Protein AF-A0A0F9CNA9-F1 (afdb_monomer)

Radius of gyration: 14.1 Å; Cα contacts (8 Å, |Δi|>4): 59; chains: 1; bounding box: 34×24×37 Å

Secondary structure (DSSP, 8-state):
--PPPEEEEEEPPPHHHHHHHTS--PEEEEEEHHHHHHTTS--HHHHHHHTTTPPP----------

Solvent-accessible surface area (backbone atoms only — not comparable t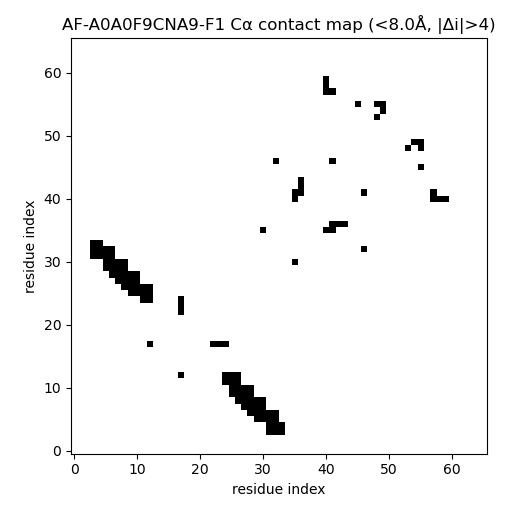o full-atom values): 4440 Å² total; per-residue (Å²): 132,85,78,84,53,74,41,82,40,82,37,82,56,56,71,72,57,36,65,73,68,74,51,99,58,72,39,79,42,82,42,49,52,68,57,39,43,75,70,65,70,44,55,73,68,56,54,57,45,46,76,70,71,50,89,80,88,75,89,74,82,82,77,80,82,126

Sequence (66 aa):
MINEEYLIMSVEPSKRLSELCGSPYLVEKRVAASELLKAGHINESDIAEMRTGKQICIQIPVVNEG

Mean predicted aligned error: 8.3 Å

pLDDT: mean 74.97, std 11.79, rang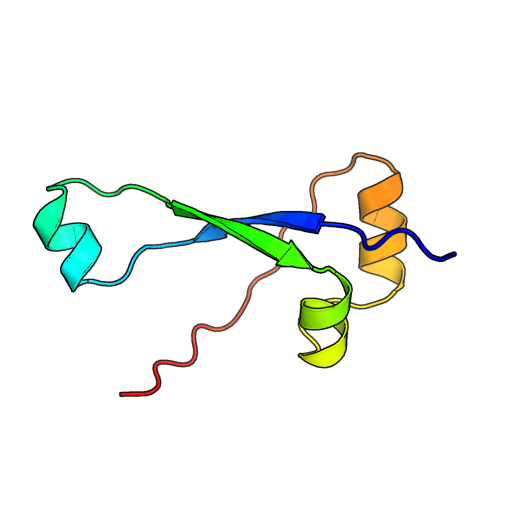e [37.94, 88.12]

Organism: NCBI:txid412755

Foldseek 3Di:
DPDFDKDWDFAFDPPVVCVVVVDRGTDIDIDTPVVCCVVVQDDVVVVVVVVVVDDDDTDDPDDPPD

Structure (mmCIF, N/CA/C/O backbone):
data_AF-A0A0F9CNA9-F1
#
_entry.id   AF-A0A0F9CNA9-F1
#
loop_
_atom_site.group_PDB
_atom_site.id
_atom_site.type_symbol
_atom_site.label_atom_id
_atom_site.label_alt_id
_atom_site.label_comp_id
_atom_site.label_asym_id
_atom_site.label_entity_id
_atom_site.label_seq_id
_atom_site.pdbx_PDB_ins_code
_atom_site.Cartn_x
_atom_site.Cartn_y
_atom_site.Cartn_z
_atom_site.occupancy
_atom_site.B_iso_or_equiv
_atom_site.auth_seq_id
_atom_site.auth_comp_id
_atom_site.auth_asym_id
_atom_site.auth_atom_id
_atom_site.pdbx_PDB_model_num
ATOM 1 N N . MET A 1 1 ? -16.755 16.280 9.672 1.00 42.72 1 MET A N 1
ATOM 2 C CA . MET A 1 1 ? -15.973 16.100 8.431 1.00 42.72 1 MET A CA 1
ATOM 3 C C . MET A 1 1 ? -15.009 14.964 8.690 1.00 42.72 1 MET A C 1
ATOM 5 O O . MET A 1 1 ? -14.260 15.061 9.652 1.00 42.72 1 MET A O 1
ATOM 9 N N . ILE A 1 2 ? -15.101 13.864 7.946 1.00 48.50 2 ILE A N 1
ATOM 10 C CA . ILE A 1 2 ? -14.108 12.788 8.043 1.00 48.50 2 ILE A CA 1
ATOM 11 C C . ILE A 1 2 ? -12.913 13.269 7.220 1.00 48.50 2 ILE A C 1
ATOM 13 O O . ILE A 1 2 ? -13.064 13.504 6.024 1.00 48.50 2 ILE A O 1
ATOM 17 N N . ASN A 1 3 ? -11.776 13.513 7.871 1.00 60.50 3 ASN A N 1
ATOM 18 C CA . ASN A 1 3 ? -10.535 13.792 7.158 1.00 60.50 3 ASN A CA 1
ATOM 19 C C . ASN A 1 3 ? -10.151 12.527 6.393 1.00 60.50 3 ASN A C 1
ATOM 21 O O . ASN A 1 3 ? -10.092 11.449 6.981 1.00 60.50 3 ASN A O 1
ATOM 25 N N . GLU A 1 4 ? -9.945 12.652 5.087 1.00 73.88 4 GLU A N 1
ATOM 26 C CA . GLU A 1 4 ? -9.513 11.531 4.262 1.00 73.88 4 GLU A CA 1
ATOM 27 C C . GLU A 1 4 ? -8.072 11.157 4.629 1.00 73.88 4 GLU A C 1
ATOM 29 O O . GLU A 1 4 ? -7.173 12.000 4.614 1.00 73.88 4 GLU A O 1
ATOM 34 N N . GLU A 1 5 ? -7.870 9.902 5.031 1.00 79.44 5 GLU A N 1
ATOM 35 C CA . GLU A 1 5 ? -6.569 9.379 5.448 1.00 79.44 5 GLU A CA 1
ATOM 36 C C . GLU A 1 5 ? -5.793 8.892 4.219 1.00 79.44 5 GLU A C 1
ATOM 38 O O . GLU A 1 5 ? -6.290 8.073 3.441 1.00 79.44 5 GLU A O 1
ATOM 43 N N . TYR A 1 6 ? -4.573 9.405 4.042 1.00 80.81 6 TYR A N 1
ATOM 44 C CA . TYR A 1 6 ? -3.694 9.059 2.925 1.00 80.81 6 TYR A CA 1
ATOM 45 C C . TYR A 1 6 ? -2.583 8.116 3.368 1.00 80.81 6 TYR A C 1
ATOM 47 O O . TYR A 1 6 ? -1.981 8.290 4.427 1.00 80.81 6 TYR A O 1
ATOM 55 N N . LEU A 1 7 ? -2.278 7.158 2.501 1.00 79.12 7 LEU A N 1
ATOM 56 C CA . LEU A 1 7 ? -1.260 6.138 2.686 1.00 79.12 7 LEU A CA 1
ATOM 57 C C . LEU A 1 7 ? -0.166 6.321 1.646 1.00 79.12 7 LEU A C 1
ATOM 59 O O . LEU A 1 7 ? -0.452 6.586 0.478 1.00 79.12 7 LEU A O 1
ATOM 63 N N . ILE A 1 8 ? 1.085 6.190 2.081 1.00 80.31 8 ILE A N 1
ATOM 64 C CA . ILE A 1 8 ? 2.245 6.182 1.192 1.00 80.31 8 ILE A CA 1
ATOM 65 C C . ILE A 1 8 ? 2.597 4.724 0.927 1.00 80.31 8 ILE A C 1
ATOM 67 O O . ILE A 1 8 ? 2.918 3.975 1.846 1.00 80.31 8 ILE A O 1
ATOM 71 N N . MET A 1 9 ? 2.509 4.328 -0.336 1.00 77.25 9 MET A N 1
ATOM 72 C CA . MET A 1 9 ? 2.844 2.992 -0.802 1.00 77.25 9 MET A CA 1
ATOM 73 C C . MET A 1 9 ? 4.115 3.040 -1.636 1.00 77.25 9 MET A C 1
ATOM 75 O O . MET A 1 9 ? 4.183 3.813 -2.588 1.00 77.25 9 MET A O 1
ATOM 79 N N . SER A 1 10 ? 5.081 2.178 -1.332 1.00 77.25 10 SER A N 1
ATOM 80 C CA . SER A 1 10 ? 6.216 1.925 -2.220 1.00 77.25 10 SER A CA 1
ATOM 81 C C . SER A 1 10 ? 5.812 0.871 -3.245 1.00 77.25 10 SER A C 1
ATOM 83 O O . SER A 1 10 ? 5.442 -0.242 -2.876 1.00 77.25 10 SER A O 1
ATOM 85 N N . VAL A 1 11 ? 5.857 1.223 -4.524 1.00 77.50 11 VAL A N 1
ATOM 86 C CA . 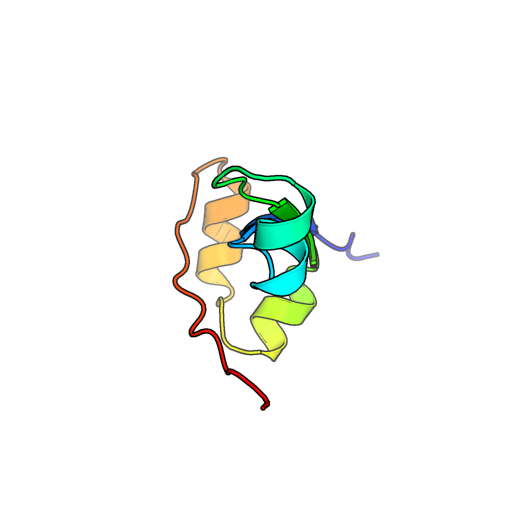VAL A 1 11 ? 5.396 0.380 -5.632 1.00 77.50 11 VAL A CA 1
ATOM 87 C C . VAL A 1 11 ? 6.537 0.170 -6.615 1.00 77.50 11 VAL A C 1
ATOM 89 O O . VAL A 1 11 ? 7.351 1.070 -6.832 1.00 77.50 11 VAL A O 1
ATOM 92 N N . GLU A 1 12 ? 6.586 -1.001 -7.240 1.00 76.81 12 GLU A N 1
ATOM 93 C CA . GLU A 1 12 ? 7.437 -1.182 -8.410 1.00 76.81 12 GLU A CA 1
ATOM 94 C C . GLU A 1 12 ? 6.893 -0.331 -9.571 1.00 76.81 12 GLU A C 1
ATOM 96 O O . GLU A 1 12 ? 5.692 -0.366 -9.862 1.00 76.81 12 GLU A O 1
ATOM 101 N N . PRO A 1 13 ? 7.739 0.481 -10.223 1.00 74.81 13 PRO A N 1
ATOM 102 C CA . PRO A 1 13 ? 7.327 1.272 -11.367 1.00 74.81 13 PRO A CA 1
ATOM 103 C C . PRO A 1 13 ? 7.020 0.383 -12.575 1.00 74.81 13 PRO A C 1
ATOM 105 O O . PRO A 1 13 ? 7.458 -0.763 -12.671 1.00 74.81 13 PRO A O 1
ATOM 108 N N . SER A 1 14 ? 6.302 0.940 -13.553 1.00 76.56 14 SER A N 1
ATOM 109 C CA . SER A 1 14 ? 6.100 0.248 -14.826 1.00 76.56 14 SER A CA 1
ATOM 110 C C . SER A 1 14 ? 7.434 0.017 -15.536 1.00 76.56 14 SER A C 1
ATOM 112 O O . SER A 1 14 ? 8.341 0.845 -15.450 1.00 76.56 14 SER A O 1
ATOM 114 N N . LYS A 1 15 ? 7.520 -1.063 -16.322 1.00 74.06 15 LYS A N 1
ATOM 115 C CA . LYS A 1 15 ? 8.726 -1.432 -17.084 1.00 74.06 15 LYS A CA 1
ATOM 116 C C . LYS A 1 15 ? 9.313 -0.258 -17.879 1.00 74.06 15 LYS A C 1
ATOM 118 O O . LYS A 1 15 ? 10.517 -0.035 -17.852 1.00 74.06 15 LYS A O 1
ATOM 123 N N . ARG A 1 16 ? 8.452 0.538 -18.524 1.00 75.44 16 ARG A N 1
ATOM 124 C CA . ARG A 1 16 ? 8.852 1.731 -19.288 1.00 75.44 16 ARG A CA 1
ATOM 125 C C . ARG A 1 16 ? 9.524 2.785 -18.407 1.00 75.44 16 ARG A C 1
ATOM 127 O O . ARG A 1 16 ? 10.503 3.398 -18.818 1.00 75.44 16 ARG A O 1
ATOM 134 N N . LEU A 1 17 ? 8.981 3.019 -17.214 1.00 73.56 17 LEU A N 1
ATOM 135 C CA . LEU A 1 17 ? 9.563 3.947 -16.252 1.00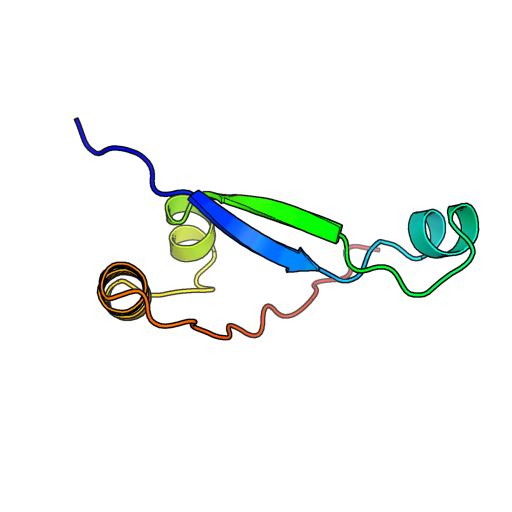 73.56 17 LEU A CA 1
ATOM 136 C C . LEU A 1 17 ? 10.895 3.381 -15.719 1.00 73.56 17 LEU A C 1
ATOM 138 O O . LEU A 1 17 ? 11.872 4.123 -15.618 1.00 73.56 17 LEU A O 1
ATOM 142 N N . SER A 1 18 ? 10.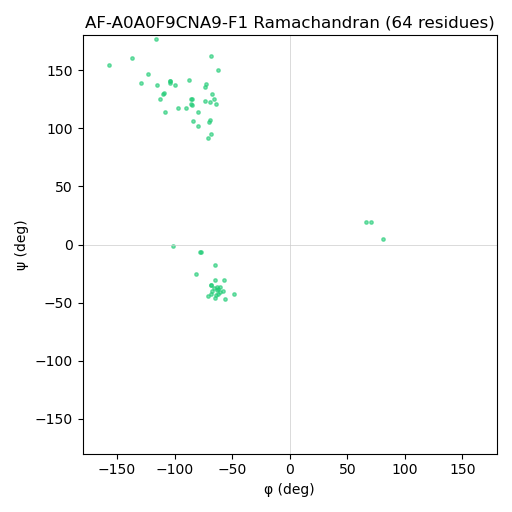961 2.080 -15.414 1.00 74.88 18 SER A N 1
ATOM 143 C CA . SER A 1 18 ? 12.190 1.397 -14.978 1.00 74.88 18 SER A CA 1
ATOM 144 C C . SER A 1 18 ? 13.322 1.558 -15.995 1.00 74.88 18 SER A C 1
ATOM 146 O O . SER A 1 18 ? 14.435 1.931 -15.630 1.00 74.88 18 SER A O 1
ATOM 148 N N . GLU A 1 19 ? 13.022 1.338 -17.278 1.00 76.44 19 GLU A N 1
ATOM 149 C CA . GLU A 1 19 ? 13.957 1.507 -18.397 1.00 76.44 19 GLU A CA 1
ATOM 150 C C . GLU A 1 19 ? 14.442 2.958 -18.536 1.00 76.44 19 GLU A C 1
ATOM 152 O O . GLU A 1 19 ? 15.620 3.189 -18.801 1.00 76.44 19 GLU A O 1
ATOM 157 N N . LEU A 1 20 ? 13.561 3.939 -18.306 1.00 78.69 20 LEU A N 1
ATOM 158 C CA . LEU A 1 20 ? 13.891 5.366 -18.375 1.00 78.69 20 LEU A CA 1
ATOM 159 C C . LEU A 1 20 ? 14.842 5.833 -17.267 1.00 78.69 20 LEU A C 1
ATOM 161 O O . LEU A 1 20 ? 15.658 6.717 -17.521 1.00 78.69 20 LEU A O 1
ATOM 165 N N . CYS A 1 21 ? 14.748 5.286 -16.051 1.00 74.25 21 CYS A N 1
ATOM 166 C CA . CYS A 1 21 ? 15.588 5.743 -14.933 1.00 74.25 21 CYS A CA 1
ATOM 167 C C . CYS A 1 21 ? 16.784 4.828 -14.629 1.00 74.25 21 CYS A C 1
ATOM 169 O O . CYS A 1 21 ? 17.570 5.148 -13.740 1.00 74.25 21 CYS A O 1
ATOM 171 N N . GLY A 1 22 ? 16.953 3.721 -15.361 1.00 67.75 22 GLY A N 1
ATOM 172 C CA . GLY A 1 22 ? 18.201 2.947 -15.399 1.00 67.75 22 GLY A CA 1
ATOM 173 C C . GLY A 1 22 ? 18.606 2.244 -14.096 1.00 67.75 22 GLY A C 1
ATOM 174 O O . GLY A 1 22 ? 19.776 1.911 -13.932 1.00 67.75 22 GLY A O 1
ATOM 175 N N . SER A 1 23 ? 17.679 2.029 -13.160 1.00 62.00 23 SER A N 1
ATOM 176 C CA . SER A 1 23 ? 17.940 1.413 -11.849 1.00 62.00 23 SER A CA 1
ATOM 177 C C . SER A 1 23 ? 16.649 0.809 -11.273 1.00 62.00 23 SER A C 1
ATOM 179 O O . SER A 1 23 ? 15.570 1.281 -11.636 1.00 62.00 23 SER A O 1
ATOM 181 N N . PRO A 1 24 ? 16.689 -0.206 -10.387 1.00 60.16 24 PRO A N 1
ATOM 182 C CA . PRO A 1 24 ? 15.518 -0.590 -9.605 1.00 60.16 24 PRO A CA 1
ATOM 183 C C . PRO A 1 24 ? 15.202 0.521 -8.595 1.00 60.16 24 PRO A C 1
ATOM 185 O O . PRO A 1 24 ? 15.785 0.590 -7.515 1.00 60.16 24 PRO A O 1
ATOM 188 N N . TYR A 1 25 ? 14.292 1.420 -8.958 1.00 68.75 25 TYR A N 1
ATOM 189 C CA . TYR A 1 25 ? 13.725 2.392 -8.031 1.00 68.75 25 TYR A CA 1
ATOM 190 C C . TYR A 1 25 ? 12.313 1.961 -7.656 1.00 68.75 25 TYR A C 1
ATOM 192 O O . TYR A 1 25 ? 11.566 1.475 -8.498 1.00 68.75 25 TYR A O 1
ATOM 200 N N . LEU A 1 26 ? 11.954 2.138 -6.388 1.00 75.31 26 LEU A N 1
ATOM 201 C CA . LEU A 1 26 ? 10.564 2.091 -5.953 1.00 75.31 26 LEU A CA 1
ATOM 202 C C . LEU A 1 26 ? 9.980 3.492 -6.111 1.00 75.31 26 LEU A C 1
ATOM 204 O O . LEU A 1 26 ? 10.662 4.486 -5.853 1.00 75.31 26 LEU A O 1
ATOM 208 N N . VAL A 1 27 ? 8.726 3.576 -6.542 1.00 76.38 27 VAL A N 1
ATOM 209 C CA . VAL A 1 27 ? 7.982 4.837 -6.572 1.00 76.38 27 VAL A CA 1
ATOM 210 C C . VAL A 1 27 ? 7.059 4.917 -5.372 1.00 76.38 27 VAL A C 1
ATOM 212 O O . VAL A 1 27 ? 6.383 3.949 -5.034 1.00 76.38 27 VAL A O 1
ATOM 215 N N . GLU A 1 28 ? 7.005 6.083 -4.741 1.00 82.00 28 GLU A N 1
ATOM 216 C CA . GLU A 1 28 ? 6.028 6.354 -3.694 1.00 82.00 28 GLU A CA 1
ATOM 217 C C . GLU A 1 28 ? 4.723 6.846 -4.321 1.00 82.00 28 GLU A C 1
ATOM 219 O O . GLU A 1 28 ? 4.683 7.873 -5.003 1.00 82.00 28 GLU A O 1
ATOM 224 N N . LYS A 1 29 ? 3.634 6.120 -4.077 1.00 81.56 29 LYS A N 1
ATOM 225 C CA . LYS A 1 29 ? 2.283 6.515 -4.466 1.00 81.56 29 LYS A CA 1
ATOM 226 C C . LYS A 1 29 ? 1.495 6.894 -3.222 1.00 81.56 29 LYS A C 1
ATOM 228 O O . LYS A 1 29 ? 1.432 6.129 -2.264 1.00 81.56 29 LYS A O 1
ATOM 233 N N . ARG A 1 30 ? 0.853 8.062 -3.258 1.00 82.88 30 ARG A N 1
ATOM 234 C CA . ARG A 1 30 ? -0.166 8.429 -2.271 1.00 82.88 30 ARG A CA 1
ATOM 235 C C . A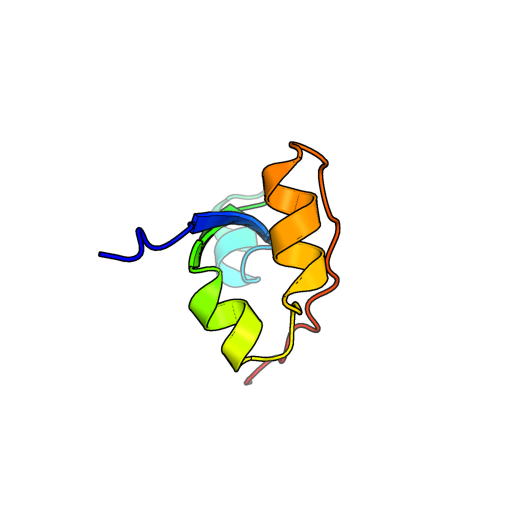RG A 1 30 ? -1.504 7.855 -2.710 1.00 82.88 30 ARG A C 1
ATOM 237 O O . ARG A 1 30 ? -1.930 8.108 -3.834 1.00 82.88 30 ARG A O 1
ATOM 244 N N . VAL A 1 31 ? -2.138 7.091 -1.834 1.00 85.44 31 VAL A N 1
ATOM 245 C CA . VAL A 1 31 ? -3.440 6.462 -2.070 1.00 85.44 31 VAL A CA 1
ATOM 246 C C . VAL A 1 31 ? -4.357 6.786 -0.900 1.00 85.44 31 VAL A C 1
ATOM 248 O O . VAL A 1 31 ? -3.914 6.782 0.248 1.00 85.44 31 VAL A O 1
ATOM 251 N N . ALA A 1 32 ? -5.625 7.082 -1.174 1.00 87.88 32 ALA A N 1
ATOM 252 C CA . ALA A 1 32 ? -6.599 7.270 -0.109 1.00 87.88 32 ALA A CA 1
ATOM 253 C C . ALA A 1 32 ? -6.973 5.910 0.501 1.00 87.88 32 ALA A C 1
ATOM 255 O O . ALA A 1 32 ? -7.255 4.949 -0.217 1.00 87.88 32 ALA A O 1
ATOM 256 N N . ALA A 1 33 ? -7.031 5.816 1.832 1.00 84.56 33 ALA A N 1
ATOM 257 C CA . ALA A 1 33 ? -7.445 4.586 2.514 1.00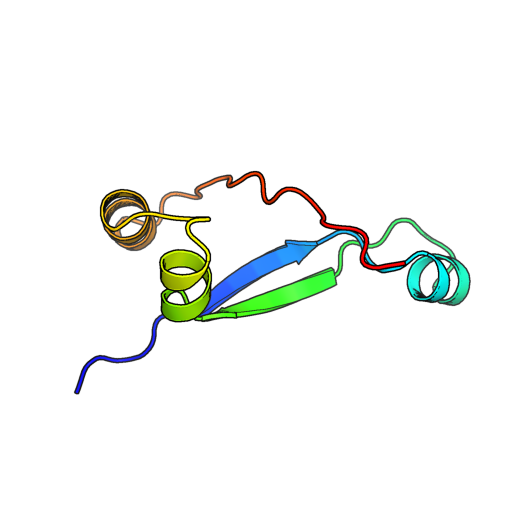 84.56 33 ALA A CA 1
ATOM 258 C C . ALA A 1 33 ? -8.849 4.128 2.067 1.00 84.56 33 ALA A C 1
ATOM 260 O O . ALA A 1 33 ? -9.122 2.933 1.978 1.00 84.56 33 ALA A O 1
ATOM 261 N N . SER A 1 34 ? -9.715 5.083 1.708 1.00 87.38 34 SER A N 1
ATOM 262 C CA . SER A 1 34 ? -11.053 4.844 1.160 1.00 87.38 34 SER A CA 1
ATOM 263 C C . SER A 1 34 ? -11.031 4.062 -0.163 1.00 87.38 34 SER A C 1
ATOM 265 O O . SER A 1 34 ? -11.901 3.221 -0.391 1.00 87.38 34 SER A O 1
ATOM 267 N N . GLU A 1 35 ? -10.039 4.296 -1.026 1.00 87.06 35 GLU A N 1
ATOM 268 C CA . GLU A 1 35 ? -9.867 3.587 -2.298 1.00 87.06 35 GLU A CA 1
ATOM 269 C C . GLU A 1 35 ? -9.426 2.143 -2.070 1.00 87.06 35 GLU A C 1
ATOM 271 O O . GLU A 1 35 ? -9.993 1.229 -2.666 1.00 87.06 35 GLU A O 1
ATOM 276 N N . LEU A 1 36 ? -8.471 1.920 -1.160 1.00 85.19 36 LEU A N 1
ATOM 277 C CA . LEU A 1 36 ? -8.008 0.572 -0.817 1.00 85.19 36 LEU A CA 1
ATOM 278 C C . LEU A 1 36 ? -9.100 -0.253 -0.135 1.00 85.19 36 LEU A C 1
ATOM 280 O O . LEU A 1 36 ? -9.215 -1.448 -0.407 1.00 85.19 36 LEU A O 1
ATOM 284 N N . LEU A 1 37 ? -9.920 0.381 0.709 1.00 87.12 37 LEU A N 1
ATOM 285 C CA . LEU A 1 37 ? -11.061 -0.268 1.350 1.00 87.12 37 LEU A CA 1
ATOM 286 C C . LEU A 1 37 ? -12.109 -0.686 0.306 1.00 87.12 37 LEU A C 1
ATOM 288 O O . LEU A 1 37 ? -12.573 -1.823 0.314 1.00 87.12 37 LEU A O 1
ATOM 292 N N . LYS A 1 38 ? -12.445 0.206 -0.640 1.00 87.12 38 LYS A N 1
ATOM 293 C CA . LYS A 1 38 ? -13.379 -0.091 -1.745 1.00 87.12 38 LYS A CA 1
ATOM 294 C C . LYS A 1 38 ? -12.865 -1.192 -2.671 1.00 87.12 38 LYS A C 1
ATOM 296 O O . LYS A 1 38 ? -13.661 -1.989 -3.155 1.00 87.12 38 LYS A O 1
ATOM 301 N N . ALA A 1 39 ? -11.556 -1.231 -2.912 1.00 85.19 39 ALA A N 1
ATOM 302 C CA . ALA A 1 39 ? -10.909 -2.266 -3.711 1.00 85.19 39 ALA A CA 1
ATOM 303 C C . ALA A 1 39 ? -10.741 -3.602 -2.958 1.00 85.19 39 ALA A C 1
ATOM 305 O O . ALA A 1 39 ? -10.319 -4.589 -3.556 1.00 85.19 39 ALA A O 1
ATOM 306 N N . GLY A 1 40 ? -11.061 -3.651 -1.658 1.00 85.94 40 GLY A N 1
ATOM 307 C CA . GLY A 1 40 ? -10.909 -4.850 -0.832 1.00 85.94 40 GLY A CA 1
ATOM 308 C C . GLY A 1 40 ? -9.453 -5.218 -0.537 1.00 85.94 40 GLY A C 1
ATOM 309 O O . GLY A 1 40 ? -9.171 -6.364 -0.198 1.00 85.94 40 GLY A O 1
ATOM 310 N N . HIS A 1 41 ? -8.522 -4.271 -0.681 1.00 84.75 41 HIS A N 1
ATOM 311 C CA . HIS A 1 41 ? -7.106 -4.482 -0.371 1.00 84.75 41 HIS A CA 1
ATOM 312 C C . HIS A 1 41 ? -6.803 -4.346 1.122 1.00 84.75 41 HIS A C 1
ATOM 314 O O . HIS A 1 41 ? -5.828 -4.922 1.593 1.00 84.75 41 HIS A O 1
ATOM 320 N N . ILE A 1 42 ? -7.629 -3.590 1.847 1.00 84.62 42 ILE A N 1
ATOM 321 C CA . ILE A 1 42 ? -7.552 -3.417 3.300 1.00 84.62 42 ILE A CA 1
ATOM 322 C C . ILE A 1 42 ? -8.949 -3.485 3.909 1.00 84.62 42 ILE A C 1
ATOM 324 O O . ILE A 1 42 ? -9.950 -3.253 3.230 1.00 84.62 42 ILE A O 1
ATOM 328 N N . ASN A 1 43 ? -9.011 -3.752 5.205 1.00 88.12 43 ASN A N 1
ATOM 329 C CA . ASN A 1 43 ? -10.224 -3.724 6.013 1.00 88.12 43 ASN A CA 1
ATOM 330 C C . ASN A 1 43 ? -10.146 -2.631 7.101 1.00 88.12 43 ASN A C 1
ATOM 332 O O . ASN A 1 43 ? -9.142 -1.938 7.268 1.00 88.12 43 ASN A O 1
ATOM 336 N N . GLU A 1 44 ? -11.228 -2.462 7.862 1.00 85.88 44 GLU A N 1
ATOM 337 C CA . GLU A 1 44 ? -11.290 -1.452 8.927 1.00 85.88 44 GLU A CA 1
ATOM 338 C C . GLU A 1 44 ? -10.299 -1.715 10.074 1.00 85.88 44 GLU A C 1
ATOM 340 O O . GLU A 1 44 ? -9.799 -0.762 10.677 1.00 85.88 44 GLU A O 1
ATOM 345 N N . SER A 1 45 ? -9.974 -2.981 10.368 1.00 86.94 45 SER A N 1
ATOM 346 C CA . SER A 1 45 ? -8.957 -3.315 11.375 1.00 86.94 45 SER A CA 1
ATOM 347 C C . SER A 1 45 ? -7.548 -2.914 10.942 1.00 86.94 45 SER A C 1
ATOM 349 O O . SER A 1 45 ? -6.788 -2.436 11.782 1.00 86.94 45 SER A O 1
ATOM 351 N N . ASP A 1 46 ? -7.227 -2.999 9.651 1.00 84.88 46 ASP A N 1
ATOM 352 C CA . ASP A 1 46 ? -5.950 -2.520 9.114 1.00 84.88 46 ASP A CA 1
ATOM 353 C C . ASP A 1 46 ? -5.836 -0.998 9.304 1.00 84.88 46 ASP A C 1
ATOM 355 O O . ASP A 1 46 ? -4.793 -0.488 9.705 1.00 84.88 46 ASP A O 1
ATOM 359 N N . ILE A 1 47 ? -6.938 -0.257 9.109 1.00 81.69 47 ILE A N 1
ATOM 360 C CA . ILE A 1 47 ? -7.003 1.194 9.368 1.00 81.69 47 ILE A CA 1
ATOM 361 C C . ILE A 1 47 ? -6.803 1.513 10.846 1.00 81.69 47 ILE A C 1
ATOM 363 O O . ILE A 1 47 ? -6.054 2.433 11.190 1.00 81.69 47 ILE A O 1
ATOM 367 N N . ALA A 1 48 ? -7.440 0.749 11.731 1.00 85.06 48 ALA A N 1
ATOM 368 C CA . ALA A 1 48 ? -7.227 0.899 13.162 1.00 85.06 48 ALA A CA 1
ATOM 369 C C . ALA A 1 48 ? -5.756 0.652 13.539 1.00 85.06 48 ALA A C 1
ATOM 371 O O . ALA A 1 48 ? -5.201 1.418 14.326 1.00 85.06 48 ALA A O 1
ATOM 372 N N . GLU A 1 49 ? -5.105 -0.352 12.943 1.00 84.62 49 GLU A N 1
ATOM 373 C CA . GLU A 1 49 ? -3.692 -0.646 13.181 1.00 84.62 49 GLU A CA 1
ATOM 374 C C . GLU A 1 49 ? -2.768 0.458 12.645 1.00 84.62 49 GLU A C 1
ATOM 376 O O . GLU A 1 49 ? -1.854 0.878 13.358 1.00 84.62 49 GLU A O 1
ATOM 381 N N . MET A 1 50 ? -3.051 1.032 11.471 1.00 79.00 50 MET A N 1
ATOM 382 C CA . MET A 1 50 ? -2.291 2.170 10.929 1.00 79.00 50 MET A CA 1
ATOM 383 C C . MET A 1 50 ? -2.282 3.375 11.869 1.00 79.00 50 MET A C 1
ATOM 385 O O . MET A 1 50 ? -1.244 4.007 12.068 1.00 79.00 50 MET A O 1
ATOM 389 N N . ARG A 1 51 ? -3.416 3.673 12.514 1.00 83.06 51 ARG A N 1
ATOM 390 C CA . ARG A 1 51 ? -3.522 4.783 13.478 1.00 83.06 51 ARG A CA 1
ATOM 391 C C . ARG A 1 51 ? -2.670 4.582 14.731 1.00 83.06 51 ARG A C 1
ATOM 393 O O . ARG A 1 51 ? -2.386 5.554 15.426 1.00 83.06 51 ARG A O 1
ATOM 400 N N . THR A 1 52 ? -2.232 3.354 15.011 1.00 85.25 52 THR A N 1
ATOM 401 C CA . THR A 1 52 ? -1.297 3.070 16.113 1.00 85.25 52 THR A CA 1
ATOM 402 C C . THR A 1 52 ? 0.156 3.420 15.776 1.00 85.25 52 THR A C 1
ATOM 404 O O . THR A 1 52 ? 1.018 3.336 16.647 1.00 85.25 52 THR A O 1
ATOM 407 N N . GLY A 1 53 ? 0.446 3.811 14.528 1.00 75.94 53 GLY A N 1
ATOM 408 C CA . GLY A 1 53 ? 1.801 4.096 14.048 1.00 75.94 53 GLY A CA 1
ATOM 409 C C . GLY A 1 53 ? 2.597 2.844 13.668 1.00 75.94 53 GLY A C 1
ATOM 410 O O . GLY A 1 53 ? 3.776 2.947 13.332 1.00 75.94 53 GLY A O 1
ATOM 411 N N . LYS A 1 54 ? 1.972 1.661 13.705 1.00 76.25 54 LYS A N 1
ATOM 412 C CA . LYS A 1 54 ? 2.569 0.433 13.183 1.00 76.25 54 LYS A CA 1
ATOM 413 C C . LYS A 1 54 ? 2.586 0.450 11.661 1.00 76.25 54 LYS A C 1
ATOM 415 O O . LYS A 1 54 ? 1.605 0.804 11.011 1.00 76.25 54 LYS A O 1
ATOM 420 N N . GLN A 1 55 ? 3.701 -0.002 11.102 1.00 71.56 55 GLN A N 1
ATOM 421 C CA . GLN A 1 55 ? 3.799 -0.275 9.678 1.00 71.56 55 GLN A CA 1
ATOM 422 C C . GLN A 1 55 ? 3.022 -1.554 9.360 1.00 71.56 55 GLN A C 1
ATOM 424 O O . GLN A 1 55 ? 3.313 -2.609 9.921 1.00 71.56 55 GLN A O 1
ATOM 429 N N . ILE A 1 56 ? 2.065 -1.462 8.441 1.00 71.62 56 ILE A N 1
ATOM 430 C CA . ILE A 1 56 ? 1.385 -2.628 7.880 1.00 71.62 56 ILE A CA 1
ATOM 431 C C . ILE A 1 56 ? 1.919 -2.911 6.476 1.00 71.62 56 ILE A C 1
ATOM 433 O O . ILE A 1 56 ? 2.179 -1.996 5.695 1.00 71.62 56 ILE A O 1
ATOM 437 N N . CYS A 1 57 ? 2.118 -4.190 6.170 1.00 70.88 57 CYS A N 1
ATOM 438 C CA . CYS A 1 57 ? 2.551 -4.645 4.855 1.00 70.88 57 CYS A CA 1
ATOM 439 C C . CYS A 1 57 ? 1.367 -5.332 4.178 1.00 70.88 57 CYS A C 1
ATOM 441 O O . CYS A 1 57 ? 0.904 -6.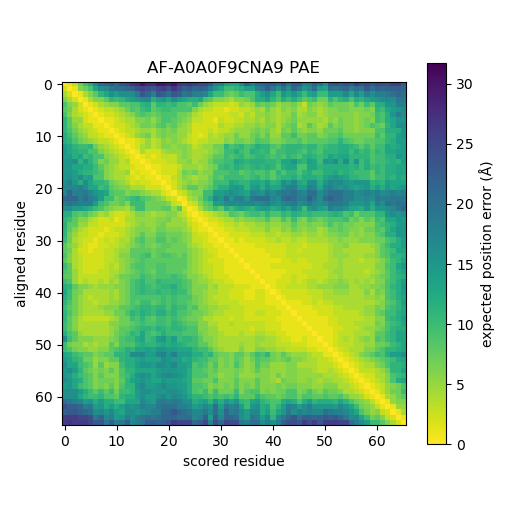368 4.650 1.00 70.88 57 CYS A O 1
ATOM 443 N N . ILE A 1 58 ? 0.871 -4.744 3.093 1.00 70.62 58 ILE A N 1
ATOM 444 C CA . ILE A 1 58 ? -0.270 -5.266 2.340 1.00 70.62 58 ILE A CA 1
ATOM 445 C C . ILE A 1 58 ? 0.241 -5.716 0.977 1.00 70.62 58 ILE A C 1
ATOM 447 O O . ILE A 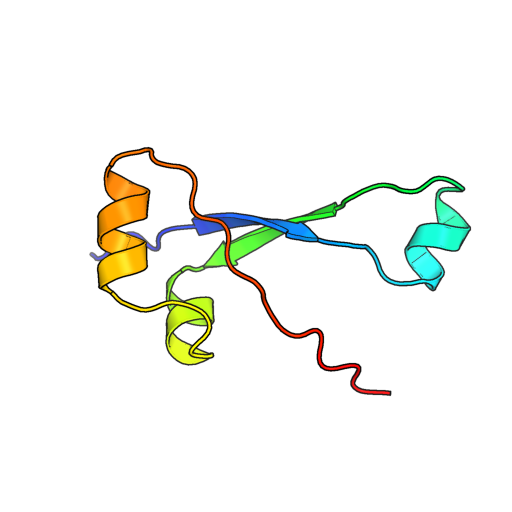1 58 ? 0.851 -4.936 0.246 1.00 70.62 58 ILE A O 1
ATOM 451 N N . GLN A 1 59 ? -0.016 -6.973 0.624 1.00 67.00 59 GLN A N 1
ATOM 452 C CA . GLN A 1 59 ? 0.258 -7.472 -0.719 1.00 67.00 59 GLN A CA 1
ATOM 453 C C . GLN A 1 59 ? -0.919 -7.128 -1.627 1.00 67.00 59 GLN A C 1
ATOM 455 O O . GLN A 1 59 ? -1.982 -7.738 -1.536 1.00 67.00 59 GLN A O 1
ATOM 460 N N . ILE A 1 60 ? -0.726 -6.148 -2.508 1.00 68.06 60 ILE A N 1
ATOM 461 C CA . ILE A 1 60 ? -1.692 -5.849 -3.564 1.00 68.06 60 ILE A CA 1
ATOM 462 C C . ILE A 1 60 ? -1.320 -6.685 -4.793 1.00 68.06 60 ILE A C 1
ATOM 464 O O . ILE A 1 60 ? -0.223 -6.503 -5.328 1.00 68.06 60 ILE A O 1
ATOM 468 N N . PRO A 1 61 ? -2.188 -7.602 -5.259 1.00 63.44 61 PRO A N 1
ATOM 469 C CA . PRO A 1 61 ? -1.938 -8.323 -6.497 1.00 63.44 61 PRO A CA 1
ATOM 470 C C . PRO A 1 61 ? -1.930 -7.327 -7.661 1.00 63.44 61 PRO A C 1
ATOM 472 O O . PRO A 1 61 ? -2.913 -6.625 -7.900 1.00 63.44 61 PRO A O 1
ATOM 475 N N . VAL A 1 62 ? -0.810 -7.249 -8.382 1.00 62.06 62 VAL A N 1
ATOM 476 C CA . VAL A 1 62 ? -0.699 -6.417 -9.584 1.00 62.06 62 VAL A CA 1
ATOM 477 C C . VAL A 1 62 ? -1.549 -7.057 -10.677 1.00 62.06 62 VAL A C 1
ATOM 479 O O . VAL A 1 62 ? -1.179 -8.085 -11.246 1.00 62.06 62 VAL A O 1
ATOM 482 N N . VAL A 1 63 ? -2.704 -6.459 -10.965 1.00 56.34 63 VAL A N 1
ATOM 483 C CA . VAL A 1 63 ? -3.494 -6.814 -12.143 1.00 56.34 63 VAL A CA 1
ATOM 484 C C . VAL A 1 63 ? -2.834 -6.112 -13.326 1.00 56.34 63 VAL A C 1
ATOM 486 O O . VAL A 1 63 ? -2.952 -4.900 -13.481 1.00 56.34 63 VAL A O 1
ATOM 489 N N . ASN A 1 64 ? -2.063 -6.854 -14.121 1.00 45.69 64 ASN A N 1
ATOM 490 C CA . ASN A 1 64 ? -1.581 -6.346 -15.401 1.00 45.69 64 ASN A CA 1
ATOM 491 C C . ASN A 1 64 ? -2.784 -6.269 -16.347 1.00 45.69 64 ASN A C 1
ATOM 493 O O . ASN A 1 64 ? -3.121 -7.254 -17.002 1.00 45.69 64 ASN A O 1
ATOM 497 N N . GLU A 1 65 ? -3.456 -5.121 -16.392 1.00 44.00 65 GLU A N 1
ATOM 498 C CA . GLU A 1 65 ? -4.286 -4.785 -17.546 1.00 44.00 65 GLU A CA 1
ATOM 499 C C . GLU A 1 65 ? -3.323 -4.536 -18.716 1.00 44.00 65 GLU A C 1
ATOM 501 O O . GLU A 1 65 ? -2.526 -3.595 -18.687 1.00 44.00 65 GLU A O 1
ATOM 506 N N . GLY A 1 66 ? -3.295 -5.497 -19.645 1.00 37.94 66 GLY A N 1
ATOM 507 C CA . GLY A 1 66 ? -2.395 -5.535 -20.803 1.00 37.94 66 GLY A CA 1
ATOM 508 C C . GLY A 1 66 ? -2.724 -4.517 -21.883 1.00 37.94 66 GLY A C 1
ATOM 509 O O . GLY A 1 66 ? -3.900 -4.101 -21.980 1.00 37.94 66 GLY A O 1
#